Protein AF-A0A7X8SFX3-F1 (afdb_monomer_lite)

Sequence (147 aa):
MRARSSVLRRQCASKIALTLKSQFTAEKVGLARETIKETQPDIRNVLNQAHLRRIFQLEAANSVVEQIMAEAMTNAGALIGVAKLKDKDEGTFLHSLAVSALMIIFARSLGLKEESVRLLGLGGLIHDIGKMTLPTEVLQKIGCAYE

Radius of gyration: 15.99 Å; chains: 1; bounding box: 37×30×41 Å

Structure (mmCIF, N/CA/C/O backbone):
data_AF-A0A7X8SFX3-F1
#
_entry.id   AF-A0A7X8SFX3-F1
#
loop_
_atom_site.group_PDB
_atom_site.id
_atom_site.type_symbol
_atom_site.label_atom_id
_atom_site.label_alt_id
_atom_site.label_comp_id
_atom_site.label_asym_id
_atom_site.label_entity_id
_atom_site.label_seq_id
_atom_site.pdbx_PDB_ins_code
_atom_site.Cartn_x
_atom_site.Cartn_y
_atom_site.Cartn_z
_atom_site.occupancy
_atom_site.B_iso_or_equiv
_atom_site.auth_seq_id
_atom_site.auth_comp_id
_atom_site.auth_asym_id
_atom_site.auth_atom_id
_atom_site.pdbx_PDB_model_num
ATOM 1 N N . MET A 1 1 ? -10.673 11.239 -30.563 1.00 43.72 1 MET A N 1
ATOM 2 C CA . MET A 1 1 ? -11.098 10.386 -29.423 1.00 43.72 1 MET A CA 1
ATOM 3 C C . MET A 1 1 ? -10.534 10.777 -28.036 1.00 43.72 1 MET A C 1
ATOM 5 O O . MET A 1 1 ? -10.833 10.081 -27.078 1.00 43.72 1 MET A O 1
ATOM 9 N N . ARG A 1 2 ? -9.796 11.892 -27.854 1.00 40.94 2 ARG A N 1
ATOM 10 C CA . ARG A 1 2 ? -9.194 12.275 -26.547 1.00 40.94 2 ARG A CA 1
ATOM 11 C C . ARG A 1 2 ? -10.097 13.081 -25.588 1.00 40.94 2 ARG A C 1
ATOM 13 O O . ARG A 1 2 ? -9.774 13.189 -24.415 1.00 40.94 2 ARG A O 1
ATOM 20 N N . ALA A 1 3 ? -11.229 13.621 -26.049 1.00 37.00 3 ALA A N 1
ATOM 21 C CA . ALA A 1 3 ? -12.067 14.530 -25.249 1.00 37.00 3 ALA A CA 1
ATOM 22 C C . ALA A 1 3 ? -13.075 13.835 -24.304 1.00 37.00 3 ALA A C 1
ATOM 24 O O . ALA A 1 3 ? -13.495 14.429 -23.318 1.00 37.00 3 ALA A O 1
ATOM 25 N N . ARG A 1 4 ? -13.453 12.570 -24.557 1.00 35.59 4 ARG A N 1
ATOM 26 C CA . ARG A 1 4 ? -14.365 11.818 -23.666 1.00 35.59 4 ARG A CA 1
ATOM 27 C C . ARG A 1 4 ? -13.679 11.314 -22.391 1.00 35.59 4 ARG A C 1
ATOM 29 O O . ARG A 1 4 ? -14.339 11.196 -21.364 1.00 35.59 4 ARG A O 1
ATOM 36 N N . SER A 1 5 ? -12.367 11.057 -22.426 1.00 48.75 5 SER A N 1
ATOM 37 C CA . SER A 1 5 ? -11.635 10.565 -21.250 1.00 48.75 5 SER A CA 1
ATOM 38 C C . SER A 1 5 ? -11.401 11.654 -20.199 1.00 48.75 5 SER A C 1
ATOM 40 O O . SER A 1 5 ? -11.384 11.344 -19.013 1.00 48.75 5 SER A O 1
ATOM 42 N N . SER A 1 6 ? -11.280 12.929 -20.585 1.00 48.84 6 SER A N 1
ATOM 43 C CA . SER A 1 6 ? -11.047 14.031 -19.639 1.00 48.84 6 SER A CA 1
ATOM 44 C C . SER A 1 6 ? -12.282 14.377 -18.795 1.00 48.84 6 SER A C 1
ATOM 46 O O . SER A 1 6 ? -12.140 14.712 -17.620 1.00 48.84 6 SER A O 1
ATOM 48 N N . VAL A 1 7 ? -13.493 14.244 -19.349 1.00 53.94 7 VAL A N 1
ATOM 49 C CA . VAL A 1 7 ? -14.758 14.516 -18.638 1.00 53.94 7 VAL A CA 1
ATOM 50 C C . VAL A 1 7 ? -15.078 13.415 -17.619 1.00 53.94 7 VAL A C 1
ATOM 52 O O . VAL A 1 7 ? -15.341 13.727 -16.458 1.00 53.94 7 VAL A O 1
ATOM 55 N N . LEU A 1 8 ? -14.959 12.137 -18.008 1.00 52.47 8 LEU A N 1
ATOM 56 C CA . LEU A 1 8 ? -15.112 11.000 -17.086 1.00 52.47 8 LEU A CA 1
ATOM 57 C C . LEU A 1 8 ? -14.078 11.035 -15.947 1.00 52.47 8 LEU A C 1
ATOM 59 O O . LEU A 1 8 ? -14.404 10.713 -14.807 1.00 52.47 8 LEU A O 1
ATOM 63 N N . ARG A 1 9 ? -12.845 11.481 -16.225 1.00 52.03 9 ARG A N 1
ATOM 64 C CA . ARG A 1 9 ? -11.784 11.628 -15.212 1.00 52.03 9 ARG A CA 1
ATOM 65 C C . ARG A 1 9 ? -12.065 12.741 -14.213 1.00 52.03 9 ARG A C 1
ATOM 67 O O . ARG A 1 9 ? -11.913 12.517 -13.016 1.00 52.03 9 ARG A O 1
ATOM 74 N N . ARG A 1 10 ? -12.536 13.907 -14.675 1.00 55.03 10 ARG A N 1
ATOM 75 C CA . ARG A 1 10 ? -12.971 14.989 -13.775 1.00 55.03 10 ARG A CA 1
ATOM 76 C C . ARG A 1 10 ? -14.137 14.545 -12.895 1.00 55.03 10 ARG A C 1
ATOM 78 O O . ARG A 1 10 ? -14.131 14.851 -11.710 1.00 55.03 10 ARG A O 1
ATOM 85 N N . GLN A 1 11 ? -15.085 13.778 -13.436 1.00 56.47 11 GLN A N 1
ATOM 86 C CA . GLN A 1 11 ? -16.177 13.195 -12.650 1.00 56.47 11 GLN A CA 1
ATOM 87 C C . GLN A 1 11 ? -15.687 12.161 -11.626 1.00 56.47 11 GLN A C 1
ATOM 89 O O . GLN A 1 11 ? -16.143 12.193 -10.487 1.00 56.47 11 GLN A O 1
ATOM 94 N N . CYS A 1 12 ? -14.746 11.281 -11.984 1.00 53.12 12 CYS A N 1
ATOM 95 C CA . CYS A 1 12 ? -14.212 10.269 -11.067 1.00 53.12 12 CYS A CA 1
ATOM 96 C C . CYS A 1 12 ? -13.389 10.899 -9.930 1.00 53.12 12 CYS A C 1
ATOM 98 O O . CYS A 1 12 ? -13.673 10.651 -8.760 1.00 53.12 12 CYS A O 1
ATOM 100 N N . ALA A 1 13 ? -12.449 11.796 -10.253 1.00 59.81 13 ALA A N 1
ATOM 101 C CA . ALA A 1 13 ? -11.658 12.522 -9.258 1.00 59.81 13 ALA A CA 1
ATOM 102 C C . ALA A 1 13 ? -12.538 13.410 -8.361 1.00 59.81 13 ALA A C 1
ATOM 104 O O . ALA A 1 13 ? -12.351 13.444 -7.147 1.00 59.81 13 ALA A O 1
ATOM 105 N N . SER A 1 14 ? -13.556 14.071 -8.930 1.00 60.16 14 SER A N 1
ATOM 106 C CA . SER A 1 14 ? -14.551 14.837 -8.167 1.00 60.16 14 SER A CA 1
ATOM 107 C C . SER A 1 14 ? -15.329 13.949 -7.194 1.00 60.16 14 SER A C 1
ATOM 109 O O . SER A 1 14 ? -15.499 14.323 -6.035 1.00 60.16 14 SER A O 1
ATOM 111 N N . LYS A 1 15 ? -15.747 12.753 -7.624 1.00 65.75 15 LYS A N 1
ATOM 112 C CA . LYS A 1 15 ? -16.492 11.809 -6.784 1.00 65.75 15 LYS A CA 1
ATOM 113 C C . LYS A 1 15 ? -15.623 11.246 -5.659 1.00 65.75 15 LYS A C 1
ATOM 115 O O . LYS A 1 15 ? -16.054 11.269 -4.515 1.00 65.75 15 LYS A O 1
ATOM 120 N N . ILE A 1 16 ? -14.383 10.845 -5.953 1.00 68.25 16 ILE A N 1
ATOM 121 C CA . ILE A 1 16 ? -13.420 10.363 -4.947 1.00 68.25 16 ILE A CA 1
ATOM 122 C C . ILE A 1 16 ? -13.077 11.476 -3.942 1.00 68.25 16 ILE A C 1
ATOM 124 O O . ILE A 1 16 ? -13.031 11.220 -2.741 1.00 68.25 16 ILE A O 1
ATOM 128 N N . ALA A 1 17 ? -12.903 12.722 -4.393 1.00 66.94 17 ALA A N 1
ATOM 129 C CA . ALA A 1 17 ? -12.618 13.858 -3.513 1.00 66.94 17 ALA A CA 1
ATOM 130 C C . ALA A 1 17 ? -13.796 14.202 -2.590 1.00 66.94 17 ALA A C 1
ATOM 132 O O . ALA A 1 17 ? -13.586 14.544 -1.425 1.00 66.94 17 ALA A O 1
ATOM 133 N N . LEU A 1 18 ? -15.029 14.080 -3.086 1.00 66.31 18 LEU A N 1
ATOM 134 C CA . LEU A 1 18 ? -16.239 14.207 -2.272 1.00 66.31 18 LEU A CA 1
ATOM 135 C C . LEU A 1 18 ? -16.352 13.057 -1.261 1.00 66.31 18 LEU A C 1
ATOM 137 O O . LEU A 1 18 ? -16.613 13.308 -0.087 1.00 66.31 18 LEU A O 1
ATOM 141 N N . THR A 1 19 ? -16.073 11.818 -1.680 1.00 68.81 19 THR A N 1
ATOM 142 C CA . THR A 1 19 ? -16.052 10.647 -0.794 1.00 68.81 19 THR A CA 1
ATOM 143 C C . THR A 1 19 ? -15.019 10.804 0.322 1.00 68.81 19 THR A C 1
ATOM 145 O O . THR A 1 19 ? -15.361 10.597 1.482 1.00 68.81 19 THR A O 1
ATOM 148 N N . LEU A 1 20 ? -13.802 11.266 0.013 1.00 73.81 20 LEU A N 1
ATOM 149 C CA . LEU A 1 20 ? -12.756 11.514 1.011 1.00 73.81 20 LEU A CA 1
ATOM 150 C C . LEU A 1 20 ? -13.185 12.518 2.078 1.00 73.81 20 LEU A C 1
ATOM 152 O O . LEU A 1 20 ? -13.022 12.244 3.261 1.00 73.81 20 LEU A O 1
ATOM 156 N N . LYS A 1 21 ? -13.779 13.645 1.665 1.00 72.19 21 LYS A N 1
ATOM 157 C CA . LYS A 1 21 ? -14.293 14.663 2.594 1.00 72.19 21 LYS A CA 1
ATOM 158 C C . LYS A 1 21 ? -15.455 14.156 3.451 1.00 72.19 21 LYS A C 1
ATOM 160 O O . LYS A 1 21 ? -15.641 14.648 4.555 1.00 72.19 21 LYS A O 1
ATOM 165 N N . SER A 1 22 ? -16.241 13.206 2.939 1.00 77.44 22 SER A N 1
ATOM 166 C C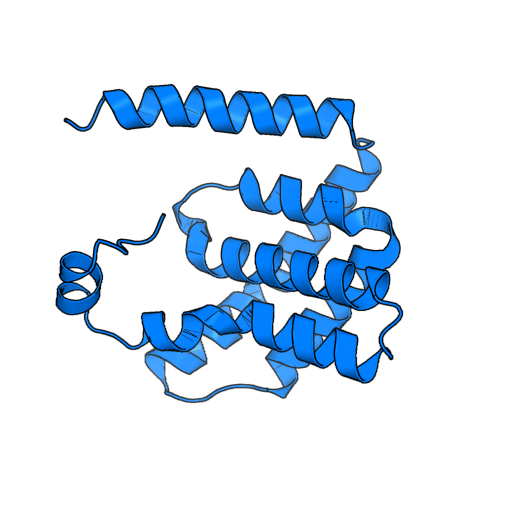A . SER A 1 22 ? -17.383 12.629 3.661 1.00 77.44 22 SER A CA 1
ATOM 167 C C . SER A 1 22 ? -17.018 11.470 4.597 1.00 77.44 22 SER A C 1
ATOM 169 O O . SER A 1 22 ? -17.736 11.230 5.560 1.00 77.44 22 SER A O 1
ATOM 171 N N . GLN A 1 23 ? -15.931 10.741 4.315 1.00 80.69 23 GLN A N 1
ATOM 172 C CA . GLN A 1 23 ? -15.562 9.507 5.023 1.00 80.69 23 GLN A CA 1
ATOM 173 C C . GLN A 1 23 ? -14.361 9.666 5.961 1.00 80.69 23 GLN A C 1
ATOM 175 O O . GLN A 1 23 ? -14.204 8.862 6.878 1.00 80.69 23 GLN A O 1
ATOM 180 N N . PHE A 1 24 ? -13.515 10.681 5.760 1.00 85.88 24 PHE A N 1
ATOM 181 C CA . PHE A 1 24 ? -12.301 10.885 6.549 1.00 85.88 24 PHE A CA 1
ATOM 182 C C . PHE A 1 24 ? -12.206 12.319 7.067 1.00 85.88 24 PHE A C 1
ATOM 184 O O . PHE A 1 24 ? -12.578 13.276 6.388 1.00 85.88 24 PHE A O 1
ATOM 191 N N . THR A 1 25 ? -11.675 12.471 8.282 1.00 87.38 25 THR A N 1
ATOM 192 C CA . THR A 1 25 ? -11.401 13.788 8.865 1.00 87.38 25 THR A CA 1
ATOM 193 C C . THR A 1 25 ? -10.270 14.487 8.108 1.00 87.38 25 THR A C 1
ATOM 195 O O . THR A 1 25 ? -9.413 13.841 7.500 1.00 87.38 25 THR A O 1
ATOM 198 N N . ALA A 1 26 ? -10.239 15.822 8.166 1.00 85.94 26 ALA A N 1
ATOM 199 C CA . ALA A 1 26 ? -9.167 16.610 7.555 1.00 85.94 26 ALA A CA 1
ATOM 200 C C . ALA A 1 26 ? -7.778 16.211 8.086 1.00 85.94 26 ALA A C 1
ATOM 202 O O . ALA A 1 26 ? -6.821 16.165 7.319 1.00 85.94 26 ALA A O 1
ATOM 203 N N . GLU A 1 27 ? -7.696 15.856 9.369 1.00 86.88 27 GLU A N 1
ATOM 204 C CA . GLU A 1 27 ? -6.493 15.327 10.017 1.00 86.88 27 GLU A CA 1
ATOM 205 C C . GLU A 1 27 ? -6.025 14.014 9.374 1.00 86.88 27 GLU A C 1
ATOM 207 O O . GLU A 1 27 ? -4.888 13.928 8.923 1.00 86.88 27 GLU A O 1
ATOM 212 N N . LYS A 1 28 ? -6.918 13.024 9.231 1.00 86.50 28 LYS A N 1
ATOM 213 C CA . LYS A 1 28 ? -6.615 11.737 8.582 1.00 86.50 28 LYS A CA 1
ATOM 214 C C . LYS A 1 28 ? -6.148 11.907 7.137 1.00 86.50 28 LYS A C 1
ATOM 216 O O . LYS A 1 28 ? -5.196 11.265 6.698 1.00 86.50 28 LYS A O 1
ATOM 221 N N . VAL A 1 29 ? -6.787 12.808 6.394 1.00 86.56 29 VAL A N 1
ATOM 222 C CA . VAL A 1 29 ? -6.373 13.142 5.023 1.00 86.56 29 VAL A CA 1
ATOM 223 C C . VAL A 1 29 ? -5.012 13.849 5.003 1.00 86.56 29 VAL A C 1
ATOM 225 O O . VAL A 1 29 ? -4.221 13.604 4.094 1.00 86.56 29 VAL A O 1
ATOM 228 N N . GLY A 1 30 ? -4.732 14.716 5.979 1.00 87.06 30 GLY A N 1
ATOM 229 C CA . GLY A 1 30 ? -3.442 15.387 6.140 1.00 87.06 30 GLY A CA 1
ATOM 230 C C . GLY A 1 30 ? -2.312 14.403 6.426 1.00 87.06 30 GLY A C 1
ATOM 231 O O . GLY A 1 30 ? -1.309 14.419 5.719 1.00 87.06 30 GLY A O 1
ATOM 232 N N . LEU A 1 31 ? -2.526 13.492 7.375 1.00 86.94 31 LEU A N 1
ATOM 233 C CA . LEU A 1 31 ? -1.571 12.444 7.725 1.00 86.94 31 LEU A CA 1
ATOM 234 C C . LEU A 1 31 ? -1.245 11.561 6.512 1.00 86.94 31 LEU A C 1
ATOM 236 O O . LEU A 1 31 ? -0.090 11.450 6.123 1.00 86.94 31 LEU A O 1
ATOM 240 N N . ALA A 1 32 ? -2.273 11.076 5.808 1.00 87.19 32 ALA A N 1
ATOM 241 C CA . ALA A 1 32 ? -2.103 10.286 4.586 1.00 87.19 32 ALA A CA 1
ATOM 242 C C . ALA A 1 32 ? -1.289 11.016 3.501 1.00 87.19 32 ALA A C 1
ATOM 244 O O . ALA A 1 32 ? -0.530 10.393 2.758 1.00 87.19 32 ALA A O 1
ATOM 245 N N . ARG A 1 33 ? -1.452 12.341 3.376 1.00 87.69 33 ARG A N 1
ATOM 246 C CA . ARG A 1 33 ? -0.668 13.155 2.435 1.00 87.69 33 ARG A CA 1
ATOM 247 C C . ARG A 1 33 ? 0.796 13.243 2.841 1.00 87.69 33 ARG A C 1
ATOM 249 O O . ARG A 1 33 ? 1.640 13.174 1.948 1.00 87.69 33 ARG A O 1
ATOM 256 N N . GLU A 1 34 ? 1.083 13.398 4.131 1.00 88.31 34 GLU A N 1
ATOM 257 C CA . GLU A 1 34 ? 2.460 13.445 4.622 1.00 88.31 34 GLU A CA 1
ATOM 258 C C . GLU A 1 34 ? 3.138 12.085 4.444 1.00 88.31 34 GLU A C 1
ATOM 260 O O . GLU A 1 34 ? 4.179 12.029 3.802 1.00 88.31 34 GLU A O 1
ATOM 265 N N . THR A 1 35 ? 2.485 10.980 4.822 1.00 86.62 35 THR A N 1
ATOM 266 C CA . THR A 1 35 ? 3.007 9.622 4.589 1.00 86.62 35 THR A CA 1
ATOM 267 C C . THR A 1 35 ? 3.355 9.385 3.122 1.00 86.62 35 THR A C 1
ATOM 269 O O . THR A 1 35 ? 4.425 8.872 2.800 1.00 86.62 35 THR A O 1
ATOM 272 N N . ILE A 1 36 ? 2.461 9.756 2.196 1.00 88.12 36 ILE A N 1
ATOM 273 C CA . ILE A 1 36 ? 2.716 9.598 0.757 1.00 88.12 36 ILE A CA 1
ATOM 274 C C . ILE A 1 36 ? 3.927 10.431 0.334 1.00 88.12 36 ILE A C 1
ATOM 276 O O . ILE A 1 36 ? 4.725 9.973 -0.474 1.00 88.12 36 ILE A O 1
ATOM 280 N N . LYS A 1 37 ? 4.066 11.651 0.853 1.00 88.12 37 LYS A N 1
ATOM 281 C CA . LYS A 1 37 ? 5.176 12.552 0.531 1.00 88.12 37 LYS A CA 1
ATOM 282 C C . LYS A 1 37 ? 6.512 12.039 1.084 1.00 88.12 37 LYS A C 1
ATOM 284 O O . LYS A 1 37 ? 7.511 12.132 0.376 1.00 88.12 37 LYS A O 1
ATOM 289 N N . GLU A 1 38 ? 6.517 11.479 2.290 1.00 87.31 38 GLU A N 1
ATOM 290 C CA . GLU A 1 38 ? 7.695 10.894 2.942 1.00 87.31 38 GLU A CA 1
ATOM 291 C C . GLU A 1 38 ? 8.149 9.597 2.260 1.00 87.31 38 GLU A C 1
ATOM 293 O O . GLU A 1 38 ? 9.331 9.431 1.975 1.00 87.31 38 GLU A O 1
ATOM 298 N N . THR A 1 39 ? 7.209 8.712 1.913 1.00 87.00 39 THR A N 1
ATOM 299 C CA . THR A 1 39 ? 7.505 7.406 1.286 1.00 87.00 39 THR A CA 1
A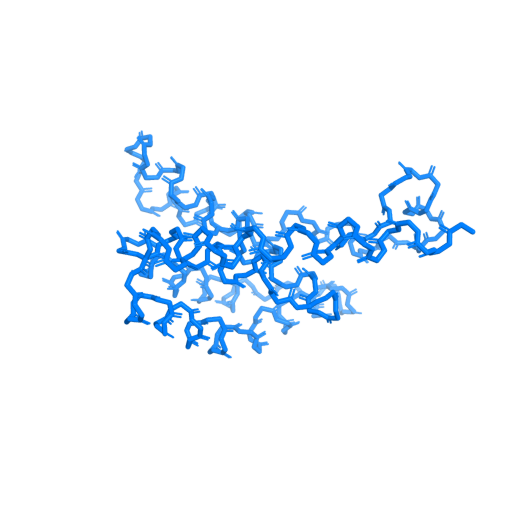TOM 300 C C . THR A 1 39 ? 7.774 7.491 -0.220 1.00 87.00 39 THR A C 1
ATOM 302 O O . THR A 1 39 ? 8.420 6.614 -0.796 1.00 87.00 39 THR A O 1
ATOM 305 N N . GLN A 1 40 ? 7.295 8.542 -0.893 1.00 86.81 40 GLN A N 1
ATOM 306 C CA . GLN A 1 40 ? 7.454 8.748 -2.335 1.00 86.81 40 GLN A CA 1
ATOM 307 C C . GLN A 1 40 ? 8.899 8.610 -2.859 1.00 86.81 40 GLN A C 1
ATOM 309 O O . GLN A 1 40 ? 9.075 7.900 -3.857 1.00 86.81 40 GLN A O 1
ATOM 314 N N . PRO A 1 41 ? 9.930 9.268 -2.288 1.00 87.38 41 PRO A N 1
ATOM 315 C CA . PRO A 1 41 ? 11.306 9.122 -2.767 1.00 87.38 41 PRO A CA 1
ATOM 316 C C . PRO A 1 41 ? 11.806 7.675 -2.682 1.00 87.38 41 PRO A C 1
ATOM 318 O O . PRO A 1 41 ? 12.410 7.190 -3.642 1.00 87.38 41 PRO A O 1
ATOM 321 N N . ASP A 1 42 ? 11.489 6.968 -1.599 1.00 87.38 42 ASP A N 1
ATOM 322 C CA . ASP A 1 42 ? 11.942 5.594 -1.374 1.00 87.38 42 ASP A CA 1
ATOM 323 C C . ASP A 1 42 ? 11.279 4.617 -2.343 1.00 87.38 42 ASP A C 1
ATOM 325 O O . ASP A 1 42 ? 11.963 3.820 -2.988 1.00 87.38 42 ASP A O 1
ATOM 329 N N . ILE A 1 43 ? 9.962 4.728 -2.539 1.00 86.62 43 ILE A N 1
ATOM 330 C CA . ILE A 1 43 ? 9.234 3.892 -3.504 1.00 86.62 43 ILE A CA 1
ATOM 331 C C . ILE A 1 43 ? 9.757 4.139 -4.916 1.00 86.62 43 ILE A C 1
ATOM 333 O O . ILE A 1 43 ? 10.006 3.194 -5.666 1.00 86.62 43 ILE A O 1
ATOM 337 N N . ARG A 1 44 ? 9.964 5.409 -5.288 1.00 84.50 44 ARG A N 1
ATOM 338 C CA . ARG A 1 44 ? 10.536 5.753 -6.594 1.00 84.50 44 ARG A CA 1
ATOM 339 C C . ARG A 1 44 ? 11.929 5.160 -6.755 1.00 84.50 44 ARG A C 1
ATOM 341 O O . ARG A 1 44 ? 12.218 4.622 -7.818 1.00 84.50 44 ARG A O 1
ATOM 348 N N . ASN A 1 45 ? 12.776 5.222 -5.730 1.00 85.31 45 ASN A N 1
ATOM 349 C CA . ASN A 1 45 ? 14.102 4.617 -5.778 1.00 85.31 45 ASN A CA 1
ATOM 350 C C . ASN A 1 45 ? 14.012 3.092 -5.949 1.00 85.31 45 ASN A C 1
ATOM 352 O O . ASN A 1 45 ? 14.619 2.564 -6.875 1.00 85.31 45 ASN A O 1
ATOM 356 N N . VAL A 1 46 ? 13.198 2.394 -5.150 1.00 84.44 46 VAL A N 1
ATOM 357 C CA . VAL A 1 46 ? 13.003 0.934 -5.247 1.00 84.44 46 VAL A CA 1
ATOM 358 C C . VAL A 1 46 ? 12.546 0.521 -6.649 1.00 84.44 46 VAL A C 1
ATOM 360 O O . VAL A 1 46 ? 13.158 -0.355 -7.265 1.00 84.44 46 VAL A O 1
ATOM 363 N N . LEU A 1 47 ? 11.511 1.175 -7.185 1.00 80.38 47 LEU A N 1
ATOM 364 C CA . LEU A 1 47 ? 10.956 0.842 -8.499 1.00 80.38 47 LEU A CA 1
ATOM 365 C C . LEU A 1 47 ? 11.920 1.201 -9.643 1.00 80.38 47 LEU A C 1
ATOM 367 O O . LEU A 1 47 ? 12.103 0.407 -10.566 1.00 80.38 47 LEU A O 1
ATOM 371 N N . ASN A 1 48 ? 12.591 2.357 -9.576 1.00 80.00 48 ASN A N 1
ATOM 372 C CA . ASN A 1 48 ? 13.534 2.787 -10.614 1.00 80.00 48 ASN A CA 1
ATOM 373 C C . ASN A 1 48 ? 14.812 1.941 -10.633 1.00 80.00 48 ASN A C 1
ATOM 375 O O . ASN A 1 48 ? 15.315 1.622 -11.708 1.00 80.00 48 ASN A O 1
ATOM 379 N N . GLN A 1 49 ? 15.350 1.571 -9.469 1.00 76.06 49 GLN A N 1
ATOM 380 C CA . GLN A 1 49 ? 16.550 0.732 -9.364 1.00 76.06 49 GLN A CA 1
ATOM 381 C C . GLN A 1 49 ? 16.280 -0.674 -9.898 1.00 76.06 49 GLN A C 1
ATOM 383 O O . GLN A 1 49 ? 17.090 -1.218 -10.655 1.00 76.06 49 GLN A O 1
ATOM 388 N N . ALA A 1 50 ? 15.105 -1.222 -9.590 1.00 76.75 50 ALA A N 1
ATOM 389 C CA . ALA A 1 50 ? 14.695 -2.511 -10.114 1.00 76.75 50 ALA A CA 1
ATOM 390 C C . ALA A 1 50 ? 14.477 -2.474 -11.633 1.00 76.75 50 ALA A C 1
ATOM 392 O O . ALA A 1 50 ? 14.902 -3.392 -12.331 1.00 76.75 50 ALA A O 1
ATOM 393 N N . HIS A 1 51 ? 13.883 -1.399 -12.157 1.00 70.12 51 HIS A N 1
ATOM 394 C CA . HIS A 1 51 ? 13.662 -1.234 -13.592 1.00 70.12 51 HIS A CA 1
ATOM 395 C C . HIS A 1 51 ? 14.969 -1.009 -14.376 1.00 70.12 51 HIS A C 1
ATOM 397 O O . HIS A 1 51 ? 15.250 -1.732 -15.330 1.00 70.12 51 HIS A O 1
ATOM 403 N N . LEU A 1 52 ? 15.783 -0.027 -13.969 1.00 70.00 52 LEU A N 1
ATOM 404 C CA . LEU A 1 52 ? 16.954 0.430 -14.728 1.00 70.00 52 LEU A CA 1
ATOM 405 C C . LEU A 1 52 ? 18.200 -0.418 -14.482 1.00 70.00 52 LEU A C 1
ATOM 407 O O . LEU A 1 52 ? 18.970 -0.666 -15.406 1.00 70.00 52 LEU A O 1
ATOM 411 N N . ARG A 1 53 ? 18.433 -0.830 -13.231 1.00 62.47 53 ARG A N 1
ATOM 412 C CA . ARG A 1 53 ? 19.668 -1.523 -12.835 1.00 62.47 53 ARG A CA 1
ATOM 413 C C . ARG A 1 53 ? 19.483 -3.021 -12.640 1.00 62.47 53 ARG A C 1
ATOM 415 O O . ARG A 1 53 ? 20.476 -3.711 -12.438 1.00 62.47 53 ARG A O 1
ATOM 422 N N . ARG A 1 54 ? 18.241 -3.524 -12.688 1.00 67.75 54 ARG A N 1
ATOM 423 C CA . ARG A 1 54 ? 17.877 -4.896 -12.279 1.00 67.75 54 ARG A CA 1
ATOM 424 C C . ARG A 1 54 ? 18.326 -5.228 -10.850 1.00 67.75 54 ARG A C 1
ATOM 426 O O . ARG A 1 54 ? 18.513 -6.393 -10.514 1.00 67.75 54 ARG A O 1
ATOM 433 N N . ILE A 1 55 ? 18.499 -4.202 -10.014 1.00 74.81 55 ILE A N 1
ATOM 434 C CA . ILE A 1 55 ? 18.873 -4.336 -8.607 1.00 74.81 55 ILE A CA 1
ATOM 435 C C . ILE A 1 55 ? 17.626 -4.055 -7.784 1.00 74.81 55 ILE A C 1
ATOM 437 O O . ILE A 1 55 ? 17.095 -2.945 -7.809 1.00 74.81 55 ILE A O 1
ATOM 441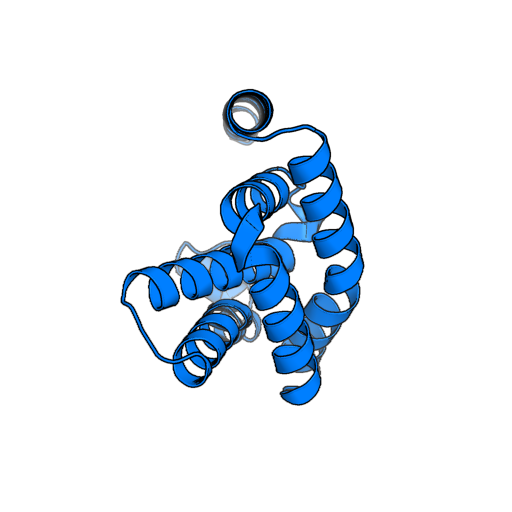 N N . PHE A 1 56 ? 17.168 -5.061 -7.048 1.00 79.12 56 PHE A N 1
ATOM 442 C CA . PHE A 1 56 ? 16.068 -4.907 -6.112 1.00 79.12 56 PHE A CA 1
ATOM 443 C C . PHE A 1 56 ? 16.614 -4.628 -4.708 1.00 79.12 56 PHE A C 1
ATOM 445 O O . PHE A 1 56 ? 17.288 -5.475 -4.127 1.00 79.12 56 PHE A O 1
ATOM 452 N N . GLN A 1 57 ? 16.340 -3.433 -4.176 1.00 81.88 57 GLN A N 1
ATOM 453 C CA . GLN A 1 57 ? 16.741 -3.040 -2.820 1.00 81.88 57 GLN A CA 1
ATOM 454 C C . GLN A 1 57 ? 15.674 -3.494 -1.822 1.00 81.88 57 GLN A C 1
ATOM 456 O O . GLN A 1 57 ? 14.734 -2.754 -1.519 1.00 81.88 57 GLN A O 1
ATOM 461 N N . LEU A 1 58 ? 15.805 -4.733 -1.350 1.00 84.50 58 LEU A N 1
ATOM 462 C CA . LEU A 1 58 ? 14.838 -5.369 -0.456 1.00 84.50 58 LEU A CA 1
ATOM 463 C C . LEU A 1 58 ? 14.692 -4.606 0.868 1.00 84.50 58 LEU A C 1
ATOM 465 O O . LEU A 1 58 ? 13.584 -4.456 1.371 1.00 84.50 58 LEU A O 1
ATOM 469 N N . GLU A 1 59 ? 15.785 -4.078 1.412 1.00 86.25 59 GLU A N 1
ATOM 470 C CA . GLU A 1 59 ? 15.804 -3.318 2.663 1.00 86.25 59 GLU A CA 1
ATOM 471 C C . GLU A 1 59 ? 15.013 -2.013 2.537 1.00 86.25 59 GLU A C 1
ATOM 473 O O . GLU A 1 59 ? 14.190 -1.700 3.397 1.00 86.25 59 GLU A O 1
ATOM 478 N N . ALA A 1 60 ? 15.203 -1.283 1.434 1.00 85.62 60 ALA A N 1
ATOM 479 C CA . ALA A 1 60 ? 14.454 -0.061 1.153 1.00 85.62 60 ALA A CA 1
ATOM 480 C C . ALA A 1 60 ? 12.960 -0.360 0.942 1.00 85.62 60 ALA A C 1
ATOM 482 O O . ALA A 1 60 ? 12.107 0.338 1.487 1.00 85.62 60 ALA A O 1
ATOM 483 N N . ALA A 1 61 ? 12.635 -1.434 0.215 1.00 87.62 61 ALA A N 1
ATOM 484 C CA . ALA A 1 61 ? 11.253 -1.861 0.012 1.00 87.62 61 ALA A CA 1
ATOM 485 C C . ALA A 1 61 ? 10.573 -2.253 1.335 1.00 87.62 61 ALA A C 1
ATOM 487 O O . ALA A 1 61 ? 9.444 -1.842 1.592 1.00 87.62 61 ALA A O 1
ATOM 488 N N . ASN A 1 62 ? 11.271 -2.991 2.200 1.00 90.19 62 ASN A N 1
ATOM 489 C CA . ASN A 1 62 ? 10.772 -3.341 3.527 1.00 90.19 62 ASN A CA 1
ATOM 490 C C . ASN A 1 62 ? 10.567 -2.100 4.405 1.00 90.19 62 ASN A C 1
ATOM 492 O O . ASN A 1 62 ? 9.534 -2.004 5.054 1.00 90.19 62 ASN A O 1
ATOM 496 N N . SER A 1 63 ? 11.491 -1.133 4.390 1.00 90.50 63 SER A N 1
ATOM 497 C CA . SER A 1 63 ? 11.341 0.129 5.134 1.00 90.50 63 SER A CA 1
ATOM 498 C C . SER A 1 63 ? 10.058 0.873 4.750 1.00 90.50 63 SER A C 1
ATOM 500 O O . SER A 1 63 ? 9.285 1.278 5.617 1.00 90.50 63 SER A O 1
ATOM 502 N N . VAL A 1 64 ? 9.779 0.978 3.447 1.00 89.69 64 VAL A N 1
ATOM 503 C CA . VAL A 1 64 ? 8.527 1.563 2.947 1.00 89.69 64 VAL A CA 1
ATOM 504 C C . VAL A 1 64 ? 7.318 0.785 3.462 1.00 89.69 64 VAL A C 1
ATOM 506 O O . VAL A 1 64 ? 6.353 1.385 3.932 1.00 89.69 64 VAL A O 1
ATOM 509 N N . VAL A 1 65 ? 7.342 -0.546 3.360 1.00 92.38 65 VAL A N 1
ATOM 510 C CA . VAL A 1 65 ? 6.223 -1.390 3.798 1.00 92.38 65 VAL A CA 1
ATOM 511 C C . VAL A 1 65 ? 5.959 -1.215 5.289 1.00 92.38 65 VAL A C 1
ATOM 513 O O . VAL A 1 65 ? 4.799 -1.101 5.665 1.00 92.38 65 VAL A O 1
ATOM 516 N N . GLU A 1 66 ? 6.991 -1.107 6.127 1.00 91.44 66 GLU A N 1
ATOM 517 C CA . GLU A 1 66 ? 6.822 -0.839 7.559 1.00 91.44 66 GLU A CA 1
ATOM 518 C C . GLU A 1 66 ? 6.138 0.510 7.818 1.00 91.44 66 GLU A C 1
ATOM 520 O O . GLU A 1 66 ? 5.219 0.585 8.635 1.00 91.44 66 GLU A O 1
ATOM 525 N N . GLN A 1 67 ? 6.521 1.561 7.087 1.00 88.62 67 GLN A N 1
ATOM 526 C CA . GLN A 1 67 ? 5.877 2.876 7.188 1.00 88.62 67 GLN A CA 1
ATOM 527 C C . GLN A 1 67 ? 4.398 2.805 6.775 1.00 88.62 67 GLN A C 1
ATOM 529 O O . GLN A 1 67 ? 3.523 3.307 7.483 1.00 88.62 67 GLN A O 1
ATOM 534 N N . ILE A 1 68 ? 4.094 2.109 5.672 1.00 89.44 68 ILE A N 1
ATOM 535 C CA . ILE A 1 68 ? 2.711 1.886 5.228 1.00 89.44 68 ILE A CA 1
ATOM 536 C C . ILE A 1 68 ? 1.949 1.047 6.261 1.00 89.44 68 ILE A C 1
ATOM 538 O O . ILE A 1 68 ? 0.793 1.343 6.546 1.00 89.44 68 ILE A O 1
ATOM 542 N N . MET A 1 69 ? 2.564 0.018 6.847 1.00 89.94 69 MET A N 1
ATOM 543 C CA . MET A 1 69 ? 1.943 -0.837 7.862 1.00 89.94 69 MET A CA 1
ATOM 544 C C . MET A 1 69 ? 1.597 -0.070 9.138 1.00 89.94 69 MET A C 1
ATOM 546 O O . MET A 1 69 ? 0.539 -0.342 9.715 1.00 89.94 69 MET A O 1
ATOM 550 N N . ALA A 1 70 ? 2.450 0.865 9.565 1.00 87.69 70 ALA A N 1
ATOM 551 C CA . ALA A 1 70 ? 2.206 1.722 10.722 1.00 87.69 70 ALA A CA 1
ATOM 552 C C . ALA A 1 70 ? 0.987 2.637 10.497 1.00 87.69 70 ALA A C 1
ATOM 554 O O . ALA A 1 70 ? 0.090 2.700 11.336 1.00 87.69 70 ALA A O 1
ATOM 555 N N . GLU A 1 71 ? 0.895 3.259 9.322 1.00 82.69 71 GLU A N 1
ATOM 556 C CA . GLU A 1 71 ? -0.208 4.153 8.932 1.00 82.69 71 GLU A CA 1
ATOM 557 C C . GLU A 1 71 ? -1.513 3.410 8.612 1.00 82.69 71 GLU A C 1
ATOM 559 O O . GLU A 1 71 ? -2.618 3.830 8.976 1.00 82.69 71 GLU A O 1
ATOM 564 N N . ALA A 1 72 ? -1.412 2.247 7.969 1.00 80.50 72 ALA A N 1
ATOM 565 C CA . ALA A 1 72 ? -2.558 1.434 7.581 1.00 80.50 72 ALA A CA 1
ATOM 566 C C . ALA A 1 72 ? -3.323 0.850 8.783 1.00 80.50 72 ALA A C 1
ATOM 568 O O . ALA A 1 72 ? -4.444 0.379 8.613 1.00 80.50 72 ALA A O 1
ATOM 569 N N . MET A 1 73 ? -2.779 0.893 10.003 1.00 76.56 73 MET A N 1
ATOM 570 C CA . MET A 1 73 ? -3.539 0.506 11.200 1.00 76.56 73 MET A CA 1
ATOM 571 C C . MET A 1 73 ? -4.710 1.450 11.483 1.00 76.56 73 MET A C 1
ATOM 573 O O . MET A 1 73 ? -5.769 1.009 11.922 1.00 76.56 73 MET A O 1
ATOM 577 N N . THR A 1 74 ? -4.536 2.749 11.240 1.00 79.88 74 THR A N 1
ATOM 578 C CA . THR A 1 74 ? -5.481 3.782 11.699 1.00 79.88 74 THR A CA 1
ATOM 579 C C . THR A 1 74 ? -6.063 4.613 10.554 1.00 79.88 74 THR A C 1
ATOM 581 O O . THR A 1 74 ? -7.123 5.242 10.717 1.00 79.88 74 THR A O 1
ATOM 584 N N . ASN A 1 75 ? -5.403 4.598 9.389 1.00 84.81 75 ASN A N 1
ATOM 585 C CA . ASN A 1 75 ? -5.638 5.569 8.326 1.00 84.81 75 ASN A CA 1
ATOM 586 C C . ASN A 1 75 ? -5.602 5.010 6.890 1.00 84.81 75 ASN A C 1
ATOM 588 O O . ASN A 1 75 ? -5.606 5.753 5.908 1.00 84.81 75 ASN A O 1
ATOM 592 N N . ALA A 1 76 ? -5.630 3.688 6.740 1.00 81.31 76 ALA A N 1
ATOM 593 C CA . ALA A 1 76 ? -5.452 3.008 5.457 1.00 81.31 76 ALA A CA 1
ATOM 594 C C . ALA A 1 76 ? -6.428 3.449 4.349 1.00 81.31 76 ALA A C 1
ATOM 596 O O . ALA A 1 76 ? -6.048 3.613 3.190 1.00 81.31 76 ALA A O 1
ATOM 597 N N . GLY A 1 77 ? -7.698 3.673 4.704 1.00 83.50 77 GLY A N 1
ATOM 598 C CA . GLY A 1 77 ? -8.712 4.136 3.756 1.00 83.50 77 GLY A CA 1
ATOM 599 C C . GLY A 1 77 ? -8.419 5.538 3.210 1.00 83.50 77 GLY A C 1
ATOM 600 O O . GLY A 1 77 ? -8.581 5.772 2.011 1.00 83.50 77 GLY A O 1
ATOM 601 N N . ALA A 1 78 ? -7.929 6.448 4.059 1.00 85.25 78 ALA A N 1
ATOM 602 C CA . ALA A 1 78 ? -7.527 7.782 3.626 1.00 85.25 78 ALA A CA 1
ATOM 603 C C . ALA A 1 78 ? -6.260 7.709 2.768 1.00 85.25 78 ALA A C 1
ATOM 605 O O . ALA A 1 78 ? -6.203 8.365 1.734 1.00 85.25 78 ALA A O 1
ATOM 606 N N . LEU A 1 79 ? -5.296 6.860 3.140 1.00 84.75 79 LEU A N 1
ATOM 607 C CA . LEU A 1 79 ? -4.072 6.621 2.372 1.00 84.75 79 LEU A CA 1
ATOM 608 C C . LEU A 1 79 ? -4.384 6.165 0.937 1.00 84.75 79 LEU A C 1
ATOM 610 O O . LEU A 1 79 ? -3.935 6.787 -0.026 1.00 84.75 79 LEU A O 1
ATOM 614 N N . ILE A 1 80 ? -5.240 5.149 0.780 1.00 85.31 80 ILE A N 1
ATOM 615 C CA . ILE A 1 80 ? -5.687 4.659 -0.534 1.00 85.31 80 ILE A CA 1
ATOM 616 C C . ILE A 1 80 ? -6.460 5.745 -1.291 1.00 85.31 80 ILE A C 1
ATOM 618 O O . ILE A 1 80 ? -6.260 5.930 -2.493 1.00 85.31 80 ILE A O 1
ATOM 622 N N . GLY A 1 81 ? -7.352 6.468 -0.611 1.00 83.88 81 GLY A N 1
ATOM 623 C CA . GLY A 1 81 ? -8.134 7.535 -1.228 1.00 83.88 81 GLY A CA 1
ATOM 624 C C . GLY A 1 81 ? -7.254 8.664 -1.765 1.00 83.88 81 GLY A C 1
ATOM 625 O O . GLY A 1 81 ? -7.426 9.087 -2.908 1.00 83.88 81 GLY A O 1
ATOM 626 N N . VAL A 1 82 ? -6.299 9.140 -0.963 1.00 84.00 82 VAL A N 1
ATOM 627 C CA . VAL A 1 82 ? -5.361 10.201 -1.352 1.00 84.00 82 VAL A CA 1
ATOM 628 C C . VAL A 1 82 ? -4.468 9.731 -2.497 1.00 84.00 82 VAL A C 1
ATOM 630 O O . VAL A 1 82 ? -4.289 10.480 -3.457 1.00 84.00 82 VAL A O 1
ATOM 633 N N . ALA A 1 83 ? -3.975 8.490 -2.449 1.00 83.38 83 ALA A N 1
ATOM 634 C CA . ALA A 1 83 ? -3.177 7.919 -3.529 1.00 83.38 83 ALA A CA 1
ATOM 635 C C . ALA A 1 83 ? -3.942 7.887 -4.864 1.00 83.38 83 ALA A C 1
ATOM 637 O O . ALA A 1 83 ? -3.379 8.228 -5.899 1.00 83.38 83 ALA A O 1
ATOM 638 N N . LYS A 1 84 ? -5.246 7.576 -4.839 1.00 78.56 84 LYS A N 1
ATOM 639 C CA . LYS A 1 84 ? -6.116 7.563 -6.031 1.00 78.56 84 LYS A CA 1
ATOM 640 C C . LYS A 1 84 ? -6.488 8.948 -6.576 1.00 78.56 84 LYS A C 1
ATOM 642 O O . LYS A 1 84 ? -6.998 9.031 -7.690 1.00 78.56 84 LYS A O 1
ATOM 647 N N . LEU A 1 85 ? -6.303 10.019 -5.800 1.00 73.94 85 LEU A N 1
ATOM 648 C CA . LEU A 1 85 ? -6.608 11.390 -6.228 1.00 73.94 85 LEU A CA 1
ATOM 649 C C . LEU A 1 85 ? -5.436 12.119 -6.883 1.00 73.94 85 LEU A C 1
ATOM 651 O O . LEU A 1 85 ? -5.662 13.130 -7.551 1.00 73.94 85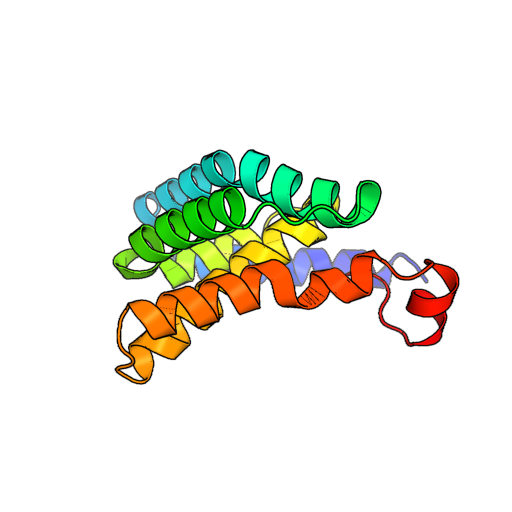 LEU A O 1
ATOM 655 N N . LYS A 1 86 ? -4.203 11.679 -6.629 1.00 68.56 86 LYS A N 1
ATOM 656 C CA . LYS A 1 86 ? -3.011 12.302 -7.203 1.00 68.56 86 LYS A CA 1
ATOM 657 C C . LYS A 1 86 ? -2.883 11.951 -8.694 1.00 68.56 86 LYS A C 1
ATOM 659 O O . LYS A 1 86 ? -3.375 10.925 -9.153 1.00 68.56 86 LYS A O 1
ATOM 664 N N . ASP A 1 87 ? -2.284 12.873 -9.445 1.00 56.28 87 ASP A N 1
ATOM 665 C CA . ASP A 1 87 ? -2.318 12.905 -10.910 1.00 56.28 87 ASP A CA 1
ATOM 666 C C . ASP A 1 87 ? -1.487 11.795 -11.587 1.00 56.28 87 ASP A C 1
ATOM 668 O O . ASP A 1 87 ? -0.587 11.202 -10.991 1.00 56.28 87 ASP A O 1
ATOM 672 N N . LYS A 1 88 ? -1.770 11.548 -12.873 1.00 48.69 88 LYS A N 1
ATOM 673 C CA . LYS A 1 88 ? -1.224 10.431 -13.678 1.00 48.69 88 LYS A CA 1
ATOM 674 C C . LYS A 1 88 ? 0.308 10.399 -13.807 1.00 48.69 88 LYS A C 1
ATOM 676 O O . LYS A 1 88 ? 0.864 9.322 -14.001 1.00 48.69 88 LYS A O 1
ATOM 681 N N . ASP A 1 89 ? 0.992 11.535 -13.664 1.00 50.19 89 ASP A N 1
ATOM 682 C CA . ASP A 1 89 ? 2.465 11.610 -13.741 1.00 50.19 89 ASP A CA 1
ATOM 683 C C . ASP A 1 89 ? 3.162 10.939 -12.533 1.00 50.19 89 ASP A C 1
ATOM 685 O O . ASP A 1 89 ? 4.375 10.720 -12.516 1.00 50.19 89 ASP A O 1
ATOM 689 N N . GLU A 1 90 ? 2.379 10.561 -11.520 1.00 57.25 90 GLU A N 1
ATOM 690 C CA . GLU A 1 90 ? 2.798 9.849 -10.312 1.00 57.25 90 GLU A CA 1
ATOM 691 C C . GLU A 1 90 ? 2.302 8.384 -10.266 1.00 57.25 90 GLU A C 1
ATOM 693 O O . GLU A 1 90 ? 2.538 7.676 -9.284 1.00 57.25 90 GLU A O 1
ATOM 698 N N . GLY A 1 91 ? 1.643 7.914 -11.336 1.00 60.44 91 GLY A N 1
ATOM 699 C CA . GLY A 1 91 ? 0.786 6.722 -11.339 1.00 60.44 91 GLY A CA 1
ATOM 700 C C . GLY A 1 91 ? 1.441 5.437 -10.833 1.00 60.44 91 GLY A C 1
ATOM 701 O O . GLY A 1 91 ? 0.866 4.758 -9.986 1.00 60.44 91 GLY A O 1
ATOM 702 N N . THR A 1 92 ? 2.661 5.115 -11.271 1.00 68.94 92 THR A N 1
ATOM 703 C CA . THR A 1 92 ? 3.279 3.821 -10.935 1.00 68.94 92 THR A CA 1
ATOM 704 C C . THR A 1 92 ? 3.563 3.663 -9.442 1.00 68.94 92 THR A C 1
ATOM 706 O O . THR A 1 92 ? 3.280 2.613 -8.874 1.00 68.94 92 THR A O 1
ATOM 709 N N . PHE A 1 93 ? 4.083 4.698 -8.774 1.00 81.88 93 PHE A N 1
ATOM 710 C CA . PHE A 1 93 ? 4.423 4.577 -7.353 1.00 81.88 93 PHE A CA 1
ATOM 711 C C . PHE A 1 93 ? 3.180 4.673 -6.461 1.00 81.88 93 PHE A C 1
ATOM 713 O O . PHE A 1 93 ? 3.084 3.949 -5.473 1.00 81.88 93 PHE A O 1
ATOM 720 N N . LEU A 1 94 ? 2.218 5.539 -6.806 1.00 83.25 94 LEU A N 1
ATOM 721 C CA . LEU A 1 94 ? 0.975 5.685 -6.043 1.00 83.25 94 LEU A CA 1
ATOM 722 C C . LEU A 1 94 ? 0.101 4.442 -6.150 1.00 83.25 94 LEU A C 1
ATOM 724 O O . LEU A 1 94 ? -0.517 4.050 -5.163 1.00 83.25 94 LEU A O 1
ATOM 728 N N . HIS A 1 95 ? 0.079 3.807 -7.324 1.00 84.00 95 HIS A N 1
ATOM 729 C CA . HIS A 1 95 ? -0.557 2.510 -7.521 1.00 84.00 95 HIS A CA 1
ATOM 730 C C . HIS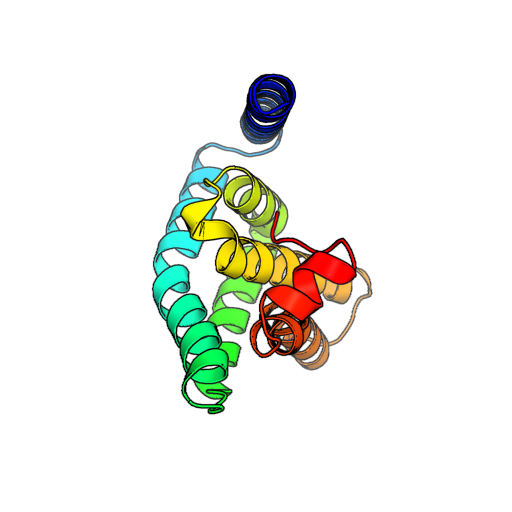 A 1 95 ? 0.096 1.447 -6.640 1.00 84.00 95 HIS A C 1
ATOM 732 O O . HIS A 1 95 ? -0.595 0.817 -5.842 1.00 84.00 95 HIS A O 1
ATOM 738 N N . SER A 1 96 ? 1.425 1.314 -6.693 1.00 87.50 96 SER A N 1
ATOM 739 C CA . SER A 1 96 ? 2.177 0.404 -5.820 1.00 87.50 96 SER A CA 1
ATOM 740 C C . SER A 1 96 ? 1.902 0.646 -4.330 1.00 87.50 96 SER A C 1
ATOM 742 O O . SER A 1 96 ? 1.658 -0.307 -3.591 1.00 87.50 96 SER A O 1
ATOM 744 N N . LEU A 1 97 ? 1.874 1.906 -3.884 1.00 89.06 97 LEU A N 1
ATOM 745 C CA . LEU A 1 97 ? 1.554 2.273 -2.501 1.00 89.06 97 LEU A CA 1
ATOM 746 C C . LEU A 1 97 ? 0.115 1.889 -2.134 1.00 89.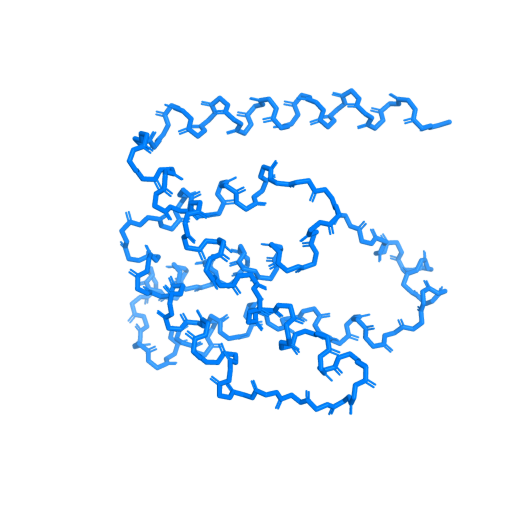06 97 LEU A C 1
ATOM 748 O O . LEU A 1 97 ? -0.115 1.274 -1.094 1.00 89.06 97 LEU A O 1
ATOM 752 N N . ALA A 1 98 ? -0.860 2.217 -2.986 1.00 88.50 98 ALA A N 1
ATOM 753 C CA . ALA A 1 98 ? -2.270 1.930 -2.737 1.00 88.50 98 ALA A CA 1
ATOM 754 C C . ALA A 1 98 ? -2.555 0.422 -2.699 1.00 88.50 98 ALA A C 1
ATOM 756 O O . ALA A 1 98 ? -3.311 -0.038 -1.841 1.00 88.50 98 ALA A O 1
ATOM 757 N N . VAL A 1 99 ? -1.944 -0.353 -3.601 1.00 90.25 99 VAL A N 1
ATOM 758 C CA . VAL A 1 99 ? -2.056 -1.817 -3.619 1.00 90.25 99 VAL A CA 1
ATOM 759 C C . VAL A 1 99 ? -1.370 -2.423 -2.396 1.00 90.25 99 VAL A C 1
ATOM 761 O O . VAL A 1 99 ? -1.958 -3.290 -1.756 1.00 90.25 99 VAL A O 1
ATOM 764 N N . SER A 1 100 ? -0.185 -1.938 -2.013 1.00 92.94 100 SER A N 1
ATOM 765 C CA . SER A 1 100 ? 0.496 -2.367 -0.783 1.00 92.94 100 SER A CA 1
ATOM 766 C C . SER A 1 100 ? -0.376 -2.138 0.457 1.00 92.94 100 SER A C 1
ATOM 768 O O . SER A 1 100 ? -0.640 -3.077 1.210 1.00 92.94 100 SER A O 1
ATOM 770 N N . ALA A 1 101 ? -0.925 -0.929 0.616 1.00 92.06 101 ALA A N 1
ATOM 771 C CA . ALA A 1 101 ? -1.836 -0.601 1.710 1.00 92.06 101 ALA A CA 1
ATOM 772 C C . ALA A 1 101 ? -3.082 -1.502 1.713 1.00 92.06 101 ALA A C 1
ATOM 774 O O . ALA A 1 101 ? -3.487 -1.994 2.765 1.00 92.06 101 ALA A O 1
ATOM 775 N N . LEU A 1 102 ? -3.667 -1.774 0.541 1.00 91.50 102 LEU A N 1
ATOM 776 C CA . LEU A 1 102 ? -4.814 -2.673 0.416 1.00 91.50 102 LEU A CA 1
ATOM 777 C C . LEU A 1 102 ? -4.474 -4.104 0.856 1.00 91.50 102 LEU A C 1
ATOM 779 O O . LEU A 1 102 ? -5.252 -4.713 1.589 1.00 91.50 102 LEU A O 1
ATOM 783 N N . MET A 1 103 ? -3.318 -4.627 0.439 1.00 94.31 103 MET A N 1
ATOM 784 C CA . MET A 1 103 ? -2.857 -5.965 0.817 1.00 94.31 103 MET A CA 1
ATOM 785 C C . MET A 1 103 ? -2.599 -6.079 2.321 1.00 94.31 103 MET A C 1
ATOM 787 O O . MET A 1 103 ? -2.965 -7.088 2.919 1.00 94.31 103 MET A O 1
ATOM 791 N N . ILE A 1 104 ? -2.049 -5.036 2.947 1.00 93.75 104 ILE A N 1
ATOM 792 C CA . ILE A 1 104 ? -1.829 -4.980 4.399 1.00 93.75 104 ILE A CA 1
ATOM 793 C C . ILE A 1 104 ? -3.159 -5.050 5.159 1.00 93.75 104 ILE A C 1
ATOM 795 O O . ILE A 1 104 ? -3.312 -5.873 6.064 1.00 93.75 104 ILE A O 1
ATOM 799 N N . ILE A 1 105 ? -4.142 -4.224 4.781 1.00 92.00 105 ILE A N 1
ATOM 800 C CA . ILE A 1 105 ? -5.472 -4.231 5.415 1.00 92.00 105 ILE A CA 1
ATOM 801 C C . ILE A 1 105 ? -6.135 -5.594 5.226 1.00 92.00 105 ILE A C 1
ATOM 803 O O . ILE A 1 105 ? -6.689 -6.151 6.171 1.00 92.00 105 ILE A O 1
ATOM 807 N N . PHE A 1 106 ? -6.068 -6.138 4.010 1.00 92.94 106 PHE A N 1
ATOM 808 C CA . PHE A 1 106 ? -6.656 -7.428 3.683 1.00 92.94 106 PHE A CA 1
ATOM 809 C C . PHE A 1 106 ? -6.039 -8.547 4.530 1.00 92.94 106 PHE A C 1
ATOM 811 O O . PHE A 1 106 ? -6.767 -9.276 5.200 1.00 92.94 106 PHE A O 1
ATOM 818 N N . ALA A 1 107 ? -4.709 -8.619 4.599 1.00 93.75 107 ALA A N 1
ATOM 819 C CA . ALA A 1 107 ? -3.987 -9.588 5.418 1.00 93.75 107 ALA A CA 1
ATOM 820 C C . ALA A 1 107 ? -4.375 -9.508 6.904 1.00 93.75 107 ALA A C 1
ATOM 822 O O . ALA A 1 107 ? -4.637 -10.531 7.537 1.00 93.75 107 ALA A O 1
ATOM 823 N N . ARG A 1 108 ? -4.467 -8.291 7.454 1.00 91.44 108 ARG A N 1
ATOM 824 C CA . ARG A 1 108 ? -4.888 -8.076 8.845 1.00 91.44 108 ARG A CA 1
ATOM 825 C C . ARG A 1 108 ? -6.349 -8.446 9.076 1.00 91.44 108 ARG A C 1
ATOM 827 O O . ARG A 1 108 ? -6.660 -9.039 10.103 1.00 91.44 108 ARG A O 1
ATOM 834 N N . SER A 1 109 ? -7.235 -8.172 8.116 1.00 91.62 109 SER A N 1
ATOM 835 C CA . SER A 1 109 ? -8.650 -8.568 8.202 1.00 91.62 109 SER A CA 1
ATOM 836 C C . SER A 1 109 ? -8.845 -10.088 8.249 1.00 91.62 109 SER A C 1
ATOM 838 O O . SER A 1 109 ? -9.819 -10.565 8.821 1.00 91.62 109 SER A O 1
ATOM 840 N N . LEU A 1 110 ? -7.887 -10.843 7.704 1.00 95.50 110 LEU A N 1
ATOM 841 C CA . LEU A 1 110 ? -7.835 -12.303 7.776 1.00 95.50 110 LEU A CA 1
ATOM 842 C C . LEU A 1 110 ? -7.177 -12.827 9.067 1.00 95.50 110 LEU A C 1
ATOM 844 O O . LEU A 1 110 ? -7.078 -14.038 9.245 1.00 95.50 110 LEU A O 1
ATOM 848 N N . GLY A 1 111 ? -6.706 -11.947 9.957 1.00 94.31 111 GLY A N 1
ATOM 849 C CA . GLY A 1 111 ? -6.035 -12.332 11.201 1.00 94.31 111 GLY A CA 1
ATOM 850 C C . GLY A 1 111 ? -4.648 -12.950 10.998 1.00 94.31 111 GLY A C 1
ATOM 851 O O . GLY A 1 111 ? -4.196 -13.731 11.836 1.00 94.31 111 GLY A O 1
ATOM 852 N N . LEU A 1 112 ? -3.973 -12.647 9.882 1.00 96.00 112 LEU A N 1
ATOM 853 C CA . LEU A 1 112 ? -2.625 -13.154 9.624 1.00 96.00 112 LEU A CA 1
ATOM 854 C C . LEU A 1 112 ? -1.592 -12.533 10.578 1.00 96.00 112 LEU A C 1
ATOM 856 O O . LEU A 1 112 ? -1.762 -11.422 11.076 1.00 96.00 112 LEU A O 1
ATOM 860 N N . LYS A 1 113 ? -0.483 -13.248 10.801 1.00 96.06 113 LYS A N 1
ATOM 861 C CA . LYS A 1 113 ? 0.650 -12.749 11.595 1.00 96.06 113 LYS A CA 1
ATOM 862 C C . LYS A 1 113 ? 1.327 -11.571 10.889 1.00 96.06 113 LYS A C 1
ATOM 864 O O . LYS A 1 113 ? 1.388 -11.549 9.661 1.00 96.06 113 LYS A O 1
ATOM 869 N N . GLU A 1 114 ? 1.919 -10.652 11.654 1.00 91.94 114 GLU A N 1
ATOM 870 C CA . GLU A 1 114 ? 2.570 -9.442 11.115 1.00 91.94 114 GLU A CA 1
ATOM 871 C C . GLU A 1 114 ? 3.664 -9.742 10.074 1.00 91.94 114 GLU A C 1
ATOM 873 O O . GLU A 1 114 ? 3.827 -8.989 9.120 1.00 91.94 114 GLU A O 1
ATOM 878 N N . GLU A 1 115 ? 4.369 -10.871 10.189 1.00 94.25 115 GLU A N 1
ATOM 879 C CA . GLU A 1 115 ? 5.331 -11.317 9.171 1.00 94.25 115 GLU A CA 1
ATOM 880 C C . GLU A 1 115 ? 4.655 -11.594 7.816 1.00 94.25 115 GLU A C 1
ATOM 882 O O . GLU A 1 115 ? 5.129 -11.157 6.768 1.00 94.25 115 GLU A O 1
ATOM 887 N N . SER A 1 116 ? 3.498 -12.260 7.828 1.00 95.81 116 SER A N 1
ATOM 888 C CA . SER A 1 116 ? 2.706 -12.504 6.620 1.00 95.81 116 SER A CA 1
ATOM 889 C C . SER A 1 116 ? 2.081 -11.216 6.086 1.00 95.81 116 SER A C 1
ATOM 891 O O . SER A 1 116 ? 2.053 -11.013 4.876 1.00 95.81 116 SER A O 1
ATOM 893 N N . VAL A 1 117 ? 1.621 -10.320 6.966 1.00 94.62 117 VAL A N 1
ATOM 894 C CA . VAL A 1 117 ? 1.111 -8.992 6.579 1.00 94.62 117 VAL A CA 1
ATOM 895 C C . VAL A 1 117 ? 2.188 -8.200 5.838 1.00 94.62 117 VAL A C 1
ATOM 897 O O . VAL A 1 117 ? 1.922 -7.663 4.763 1.00 94.62 117 VAL A O 1
ATOM 900 N N . ARG A 1 118 ? 3.415 -8.189 6.368 1.00 94.75 118 ARG A N 1
ATOM 901 C CA . ARG A 1 118 ? 4.577 -7.548 5.746 1.00 94.75 118 ARG A CA 1
ATOM 902 C C . ARG A 1 118 ? 4.889 -8.141 4.382 1.00 94.75 118 ARG A C 1
ATOM 904 O O . ARG A 1 118 ? 5.069 -7.399 3.422 1.00 94.75 118 ARG A O 1
ATOM 911 N N . LEU A 1 119 ? 4.879 -9.469 4.271 1.00 94.69 119 LEU A N 1
ATOM 912 C CA . LEU A 1 119 ? 5.111 -10.151 2.999 1.00 94.69 119 LEU A CA 1
ATOM 913 C C . LEU A 1 119 ? 4.050 -9.785 1.947 1.00 94.69 119 LEU A C 1
ATOM 915 O O . LEU A 1 119 ? 4.393 -9.528 0.793 1.00 94.69 119 LEU A O 1
ATOM 919 N N . LEU A 1 120 ? 2.775 -9.705 2.339 1.00 95.06 120 LEU A N 1
ATOM 920 C CA . LEU A 1 120 ? 1.690 -9.278 1.451 1.00 95.06 120 LEU A CA 1
ATOM 921 C C . LEU A 1 120 ? 1.817 -7.799 1.057 1.00 95.06 120 LEU A C 1
ATOM 923 O O . LEU A 1 120 ? 1.613 -7.456 -0.108 1.00 95.06 120 LEU A O 1
ATOM 927 N N . GLY A 1 121 ? 2.193 -6.931 1.998 1.00 93.94 121 GLY A N 1
ATOM 928 C CA . GLY A 1 121 ? 2.467 -5.518 1.735 1.00 93.94 121 GLY A CA 1
ATOM 929 C C . GLY A 1 121 ? 3.618 -5.320 0.751 1.00 93.94 121 GLY A C 1
ATOM 930 O O . GLY A 1 121 ? 3.483 -4.553 -0.206 1.00 93.94 121 GLY A O 1
ATOM 931 N N . LEU A 1 122 ? 4.713 -6.063 0.930 1.00 93.44 122 LEU A N 1
ATOM 932 C CA . LEU A 1 122 ? 5.847 -6.084 0.010 1.00 93.44 122 LEU A CA 1
ATOM 933 C C . LEU A 1 122 ? 5.418 -6.568 -1.373 1.00 93.44 122 LEU A C 1
ATOM 935 O O . LEU A 1 122 ? 5.672 -5.880 -2.358 1.00 93.44 122 LEU A O 1
ATOM 939 N N . GLY A 1 123 ? 4.707 -7.697 -1.443 1.00 91.44 123 GLY A N 1
ATOM 940 C CA . GLY A 1 123 ? 4.168 -8.235 -2.690 1.00 91.44 123 GLY A CA 1
ATOM 941 C C . GLY A 1 123 ? 3.289 -7.223 -3.424 1.00 91.44 123 GLY A C 1
ATOM 942 O O . GLY A 1 123 ? 3.465 -7.025 -4.621 1.00 91.44 123 GLY A O 1
ATOM 943 N N . GLY A 1 124 ? 2.411 -6.514 -2.710 1.00 91.50 124 GLY A N 1
ATOM 944 C CA . GLY A 1 124 ? 1.584 -5.450 -3.282 1.00 91.50 124 GLY A CA 1
ATOM 945 C C . GLY A 1 124 ? 2.398 -4.266 -3.813 1.00 91.50 124 GLY A C 1
ATOM 946 O O . GLY A 1 124 ? 2.105 -3.762 -4.898 1.00 91.50 124 GLY A O 1
ATOM 947 N N . LEU A 1 125 ? 3.457 -3.866 -3.103 1.00 90.00 125 LEU A N 1
ATOM 948 C CA . LEU A 1 125 ? 4.341 -2.775 -3.519 1.00 90.00 125 LEU A CA 1
ATOM 949 C C . LEU A 1 125 ? 5.042 -3.089 -4.851 1.00 90.00 125 LEU A C 1
ATOM 951 O O . LEU A 1 125 ? 5.166 -2.216 -5.712 1.00 90.00 125 LEU A O 1
ATOM 955 N N . ILE A 1 126 ? 5.462 -4.343 -5.038 1.00 88.44 126 ILE A N 1
ATOM 956 C CA . ILE A 1 126 ? 6.284 -4.765 -6.182 1.00 88.44 126 ILE A CA 1
ATOM 957 C C . ILE A 1 126 ? 5.531 -5.587 -7.235 1.00 88.44 126 ILE A C 1
ATOM 959 O O . ILE A 1 126 ? 6.154 -6.044 -8.188 1.00 88.44 126 ILE A O 1
ATOM 963 N N . HIS A 1 127 ? 4.218 -5.795 -7.101 1.00 86.81 127 HIS A N 1
ATOM 964 C CA . HIS A 1 127 ? 3.476 -6.751 -7.939 1.00 86.81 127 HIS A CA 1
ATOM 965 C C . HIS A 1 127 ? 3.621 -6.497 -9.451 1.00 86.81 127 HIS A C 1
ATOM 967 O O . HIS A 1 127 ? 3.690 -7.439 -10.238 1.00 86.81 127 HIS A O 1
ATOM 973 N N . ASP A 1 128 ? 3.717 -5.228 -9.850 1.00 79.94 128 ASP A N 1
ATOM 974 C CA . ASP A 1 128 ? 3.839 -4.805 -11.246 1.00 79.94 128 ASP A CA 1
ATOM 975 C C . ASP A 1 128 ? 5.297 -4.564 -11.693 1.00 79.94 128 ASP A C 1
ATOM 977 O O . ASP A 1 128 ? 5.535 -4.153 -12.829 1.00 79.94 128 ASP A O 1
ATOM 981 N N . ILE A 1 129 ? 6.302 -4.879 -10.863 1.00 79.81 129 ILE A N 1
ATOM 982 C CA . ILE A 1 129 ? 7.726 -4.645 -11.175 1.00 79.81 129 ILE A CA 1
ATOM 983 C C . ILE A 1 129 ? 8.176 -5.386 -12.443 1.00 79.81 129 ILE A C 1
ATOM 985 O O . ILE A 1 129 ? 8.961 -4.867 -13.234 1.00 79.81 129 ILE A O 1
ATOM 989 N N . GLY A 1 130 ? 7.618 -6.576 -12.686 1.00 70.94 130 GLY A N 1
ATOM 990 C CA . GLY A 1 130 ? 7.875 -7.365 -13.892 1.00 70.94 130 GLY A CA 1
ATOM 991 C C . GLY A 1 130 ? 7.220 -6.793 -15.151 1.00 70.94 130 GLY A C 1
ATOM 992 O O . GLY A 1 130 ? 7.704 -7.040 -16.248 1.00 70.94 130 GLY A O 1
ATOM 993 N N . LYS A 1 131 ? 6.152 -5.990 -15.024 1.00 71.25 131 LYS A N 1
ATOM 994 C CA . LYS A 1 131 ? 5.589 -5.251 -16.167 1.00 71.25 131 LYS A CA 1
ATOM 995 C C . LYS A 1 131 ? 6.463 -4.060 -16.528 1.00 71.25 131 LYS A C 1
ATOM 997 O O . LYS A 1 131 ? 6.565 -3.723 -17.703 1.00 71.25 131 LYS A O 1
ATOM 1002 N N . MET A 1 132 ? 7.126 -3.456 -15.541 1.00 66.56 132 MET A N 1
ATOM 1003 C CA . MET A 1 132 ? 8.045 -2.346 -15.786 1.00 66.56 132 MET A CA 1
ATOM 1004 C C . MET A 1 132 ? 9.238 -2.774 -16.639 1.00 66.56 132 MET A C 1
ATOM 1006 O O . MET A 1 132 ? 9.737 -1.968 -17.407 1.00 66.56 132 MET A O 1
ATOM 1010 N N . THR A 1 133 ? 9.697 -4.024 -16.566 1.00 63.78 133 THR A N 1
ATOM 1011 C CA . THR A 1 133 ? 10.851 -4.500 -17.352 1.00 63.78 133 THR A CA 1
ATOM 1012 C C . THR A 1 133 ? 10.521 -4.861 -18.805 1.00 63.78 133 THR A C 1
ATOM 1014 O O . THR A 1 133 ? 11.439 -5.154 -19.574 1.00 63.78 133 THR A O 1
ATOM 1017 N N . LEU A 1 134 ? 9.243 -4.837 -19.205 1.00 65.25 134 LEU A N 1
ATOM 1018 C CA . LEU A 1 134 ? 8.820 -5.160 -20.567 1.00 65.25 134 LEU A CA 1
ATOM 1019 C C . LEU A 1 134 ? 8.911 -3.939 -21.501 1.00 65.25 134 LEU A C 1
ATOM 1021 O O . LEU A 1 134 ? 8.564 -2.830 -21.090 1.00 65.25 134 LEU A O 1
ATOM 1025 N N . PRO A 1 135 ? 9.302 -4.130 -22.777 1.00 67.44 135 PRO A N 1
ATOM 1026 C CA . PRO A 1 135 ? 9.228 -3.077 -23.786 1.00 67.44 135 PRO A CA 1
ATOM 1027 C C . PRO A 1 135 ? 7.798 -2.548 -23.948 1.00 67.44 135 PRO A C 1
ATOM 1029 O O . PRO A 1 135 ? 6.826 -3.313 -23.911 1.00 67.44 135 PRO A O 1
ATOM 1032 N N . THR A 1 136 ? 7.664 -1.240 -24.170 1.00 64.50 136 THR A N 1
ATOM 1033 C CA . THR A 1 136 ? 6.368 -0.550 -24.296 1.00 64.50 136 THR A CA 1
ATOM 1034 C C . THR A 1 136 ? 5.489 -1.170 -25.387 1.00 64.50 136 THR A C 1
ATOM 1036 O O . THR A 1 136 ? 4.270 -1.254 -25.237 1.00 64.50 136 THR A O 1
ATOM 1039 N N . GLU A 1 137 ? 6.102 -1.670 -26.457 1.00 66.94 137 GLU A N 1
ATOM 1040 C CA . GLU A 1 137 ? 5.442 -2.304 -27.600 1.00 66.94 137 GLU A CA 1
ATOM 1041 C C . GLU A 1 137 ? 4.744 -3.614 -27.199 1.00 66.94 137 GLU A C 1
ATOM 1043 O O . GLU A 1 137 ? 3.683 -3.950 -27.729 1.00 66.94 137 GLU A O 1
ATOM 1048 N N . VAL A 1 138 ? 5.304 -4.338 -26.222 1.00 64.44 138 VAL A N 1
ATOM 1049 C CA . VAL A 1 138 ? 4.706 -5.559 -25.662 1.00 64.44 138 VAL A CA 1
ATOM 1050 C C . VAL A 1 138 ? 3.522 -5.201 -24.766 1.00 64.44 138 VAL A C 1
ATOM 1052 O O . VAL A 1 138 ? 2.460 -5.811 -24.877 1.00 64.44 138 VAL A O 1
ATOM 1055 N N . LEU A 1 139 ? 3.666 -4.170 -23.930 1.00 56.91 139 LEU A N 1
ATOM 1056 C CA . LEU A 1 139 ? 2.609 -3.713 -23.019 1.00 56.91 139 LEU A CA 1
ATOM 1057 C C . LEU A 1 139 ? 1.381 -3.174 -23.772 1.00 56.91 139 LEU A C 1
ATOM 1059 O O . LEU A 1 139 ? 0.241 -3.484 -23.418 1.00 56.91 139 LEU A O 1
ATOM 1063 N N . GLN A 1 140 ? 1.601 -2.425 -24.856 1.00 59.09 140 GLN A N 1
ATOM 1064 C CA . GLN A 1 140 ? 0.531 -1.863 -25.686 1.00 59.09 140 GLN A CA 1
ATOM 1065 C C . GLN A 1 140 ? -0.263 -2.931 -26.447 1.00 59.09 140 GLN A C 1
ATOM 1067 O O . GLN A 1 140 ? -1.464 -2.764 -26.655 1.00 59.09 140 GLN A O 1
ATOM 1072 N N . LYS A 1 141 ? 0.367 -4.054 -26.815 1.00 58.03 141 LYS A N 1
ATOM 1073 C CA . LYS A 1 141 ? -0.299 -5.154 -27.529 1.00 58.03 141 LYS A CA 1
ATOM 1074 C C . LYS A 1 141 ? -1.294 -5.927 -26.651 1.00 58.03 141 LYS A C 1
ATOM 1076 O O . LYS A 1 141 ? -2.242 -6.501 -27.175 1.00 58.03 141 LYS A O 1
ATOM 1081 N N . ILE A 1 142 ? -1.093 -5.926 -25.331 1.00 58.00 142 ILE A N 1
ATOM 1082 C CA . ILE A 1 142 ? -1.914 -6.672 -24.358 1.00 58.00 142 ILE A CA 1
ATOM 1083 C C . ILE A 1 142 ? -3.076 -5.803 -23.821 1.00 58.00 142 ILE A C 1
ATOM 1085 O O . ILE A 1 142 ? -3.931 -6.278 -23.082 1.00 58.00 142 ILE A O 1
ATOM 1089 N N . GLY A 1 143 ? -3.149 -4.522 -24.202 1.00 52.81 143 GLY A N 1
ATOM 1090 C CA . GLY A 1 143 ? -4.159 -3.586 -23.690 1.00 52.81 143 GLY A CA 1
ATOM 1091 C C . GLY A 1 143 ? -3.868 -3.060 -22.278 1.00 52.81 143 GLY A C 1
ATOM 1092 O O . GLY A 1 143 ? -4.665 -2.299 -21.738 1.00 52.81 143 GLY A O 1
ATOM 1093 N N . CYS A 1 144 ? -2.714 -3.397 -21.692 1.00 50.31 144 CYS A N 1
ATOM 1094 C CA . CYS A 1 144 ? -2.234 -2.862 -20.417 1.00 50.31 144 CYS A CA 1
ATOM 1095 C C . CYS A 1 144 ? -1.321 -1.649 -20.657 1.00 50.31 144 CYS A C 1
ATOM 1097 O O . CYS A 1 144 ? -0.128 -1.687 -20.368 1.00 50.31 144 CYS A O 1
ATOM 1099 N N . ALA A 1 145 ? -1.855 -0.567 -21.222 1.00 41.44 145 ALA A N 1
ATOM 1100 C CA . ALA A 1 145 ? -1.145 0.708 -21.219 1.00 41.44 145 ALA A CA 1
ATOM 1101 C C . ALA A 1 145 ? -1.439 1.420 -19.891 1.00 41.44 145 ALA A C 1
ATOM 1103 O O . ALA A 1 145 ? -2.603 1.699 -19.622 1.00 41.44 145 ALA A O 1
ATOM 1104 N N . TYR A 1 146 ? -0.395 1.672 -19.091 1.00 43.44 146 TYR A N 1
ATOM 1105 C CA . TYR A 1 146 ? -0.417 2.364 -17.793 1.00 43.44 146 TYR A CA 1
ATOM 1106 C C . TYR A 1 146 ? -1.599 3.350 -17.630 1.00 43.44 146 TYR A C 1
ATOM 1108 O O . TYR A 1 146 ? -1.683 4.390 -18.305 1.00 43.44 146 TYR A O 1
ATOM 1116 N N . GLU A 1 147 ? -2.532 2.997 -16.740 1.00 39.47 147 GLU A N 1
ATOM 1117 C CA . GLU A 1 147 ? -3.575 3.900 -16.239 1.00 39.47 147 GLU A CA 1
ATOM 1118 C C . GLU A 1 147 ? -3.027 4.871 -15.196 1.00 39.47 147 GLU A C 1
ATOM 1120 O O . GLU A 1 147 ? -2.058 4.539 -14.490 1.00 39.47 147 GLU A O 1
#

Foldseek 3Di:
DPPVVVVVVCVVLVVLVVVLVVPDDPVLLVVLVVLCVVLLVLLCCQLCCCQPVVDHPVVSLLVNLVSLLVSLVPRLVSNLSNLVNDDQVSQLQSQLSNQLSVQLNVCVVVVHDVVVSSVSSSCSNCVCSVVSNDDPVVCVVVVNDGD

pLDDT: mean 77.38, std 15.43, range [35.59, 96.06]

Secondary structure (DSSP, 8-state):
--HHHHHHHHHHHHHHHHHHHHHS-HHHHHHHHHHHHHHHHHHHHHHHHHHHH----HHHHHHHHHHHHHHHTT-HHHHHHHHHHS-GGGHHHHHHHHHHHHHHHHHHHTT--HHHHHHHHHHHHHTTHHHHTS-HHHHHHTT----